Protein AF-A0A4Q3YQG0-F1 (afdb_monomer)

Nearest PDB structures (foldseek):
  3g8z-assembly1_A-2  TM=9.084E-01  e=7.297E-02  Xanthomonas campestris pv. campestris
  3k0z-assembly1_B  TM=8.205E-01  e=4.260E-01  Bacillus cereus ATCC 10987
  6w40-assembly1_B  TM=8.006E-01  e=6.931E-01  synthetic construct
  2k54-assembly1_A  TM=6.071E-01  e=6.137E-01  Agrobacterium fabrum str. C58
  6hnm-assembly1_A  TM=4.731E-01  e=3.143E-01  Streptomyces antibioticus

Secondary structure (DSSP, 8-state):
-EE-SSEEEEEEEEEEEETTEEEEEEEEEEEEEETTEEEEEEEEES-HHHHHHHHS------

Structure (mmCIF, N/CA/C/O backbone):
data_AF-A0A4Q3YQG0-F1
#
_entry.id   AF-A0A4Q3YQG0-F1
#
loop_
_atom_site.group_PDB
_atom_site.id
_atom_site.type_symbol
_atom_site.label_atom_id
_atom_site.label_alt_id
_atom_site.label_comp_id
_atom_site.label_asym_id
_atom_site.label_entity_id
_atom_site.label_seq_id
_atom_site.pdbx_PDB_ins_code
_atom_site.Cartn_x
_atom_site.Cartn_y
_atom_site.Cartn_z
_atom_site.occupancy
_atom_site.B_iso_or_equiv
_atom_site.auth_seq_id
_atom_site.auth_comp_id
_atom_site.auth_asym_id
_atom_site.auth_atom_id
_atom_site.pdbx_PDB_model_num
ATOM 1 N N . ILE A 1 1 ? -0.010 11.355 10.040 1.00 88.94 1 ILE A N 1
ATOM 2 C CA . ILE A 1 1 ? -1.066 10.372 10.379 1.00 88.94 1 ILE A CA 1
ATOM 3 C C . ILE A 1 1 ? -2.340 11.126 10.737 1.00 88.94 1 ILE A C 1
ATOM 5 O O . ILE A 1 1 ? -2.250 12.128 11.437 1.00 88.94 1 ILE A O 1
ATOM 9 N N . LEU A 1 2 ? -3.489 10.684 10.228 1.00 96.12 2 LEU A N 1
ATOM 10 C CA . LEU A 1 2 ? -4.812 11.192 10.601 1.00 96.12 2 LEU A CA 1
ATOM 11 C C . LEU A 1 2 ? -5.584 10.074 11.298 1.00 96.12 2 LEU A C 1
ATOM 13 O O . LEU A 1 2 ? -5.422 8.907 10.948 1.00 96.12 2 LEU A O 1
ATOM 17 N N . LEU A 1 3 ? -6.411 10.420 12.278 1.00 96.75 3 LEU A N 1
ATOM 18 C CA . LEU A 1 3 ? -7.147 9.457 13.094 1.00 96.75 3 LEU A CA 1
ATOM 19 C C . LEU A 1 3 ? -8.637 9.797 13.108 1.00 96.75 3 LEU A C 1
ATOM 21 O O . LEU A 1 3 ? -9.028 10.961 13.064 1.00 96.75 3 LEU A O 1
ATOM 25 N N . SER A 1 4 ? -9.459 8.764 13.221 1.00 94.50 4 SER A N 1
ATOM 26 C CA . SER A 1 4 ? -10.888 8.840 13.517 1.00 94.50 4 SER A CA 1
ATOM 27 C C . SER A 1 4 ? -11.244 7.753 14.537 1.00 94.50 4 SER A C 1
ATOM 29 O O . SER A 1 4 ? -10.375 6.998 14.968 1.00 94.50 4 SER A O 1
ATOM 31 N N . ARG A 1 5 ? -12.523 7.633 14.912 1.00 95.38 5 ARG A N 1
ATOM 32 C CA . ARG A 1 5 ? -12.974 6.639 15.904 1.00 95.38 5 ARG A CA 1
ATOM 33 C C . ARG A 1 5 ? -12.600 5.197 15.537 1.00 95.38 5 ARG A C 1
ATOM 35 O O . ARG A 1 5 ? -12.268 4.423 16.422 1.00 95.38 5 ARG A O 1
ATOM 42 N N . THR A 1 6 ? -12.703 4.843 14.259 1.00 97.19 6 THR A N 1
ATOM 43 C CA . THR A 1 6 ? -12.554 3.458 13.774 1.00 97.19 6 THR A CA 1
ATOM 44 C C . THR A 1 6 ? -11.623 3.359 12.571 1.00 97.19 6 THR A C 1
ATOM 46 O O . THR A 1 6 ? -11.593 2.330 11.909 1.00 97.19 6 THR A O 1
ATOM 49 N N . ASN A 1 7 ? -10.887 4.424 12.241 1.00 97.62 7 ASN A N 1
ATOM 50 C CA . 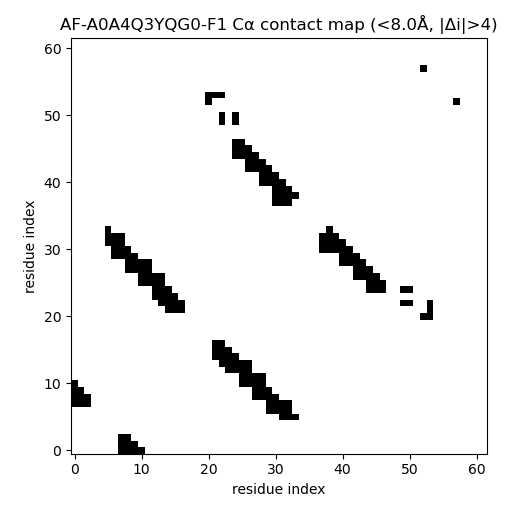ASN A 1 7 ? -9.948 4.416 11.122 1.00 97.62 7 ASN A CA 1
ATOM 51 C C . ASN A 1 7 ? -8.703 5.231 11.443 1.00 97.62 7 ASN A C 1
ATOM 53 O O . ASN A 1 7 ? -8.786 6.235 12.158 1.00 97.62 7 ASN A O 1
ATOM 57 N N . PHE A 1 8 ? -7.592 4.873 10.813 1.00 97.94 8 PHE A N 1
ATOM 58 C CA . PHE A 1 8 ? -6.419 5.729 10.697 1.00 97.94 8 PHE A CA 1
ATOM 59 C C . PHE A 1 8 ? -6.007 5.855 9.232 1.00 97.94 8 PHE A C 1
ATOM 61 O O . PHE A 1 8 ? -6.150 4.912 8.460 1.00 97.94 8 PHE A O 1
ATOM 68 N N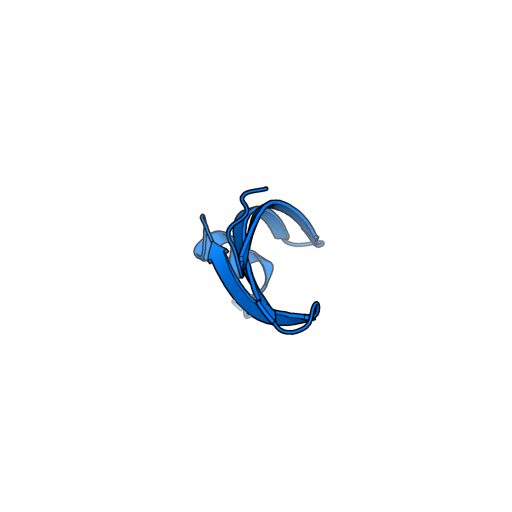 . ALA A 1 9 ? -5.493 7.022 8.856 1.00 98.25 9 ALA A N 1
ATOM 69 C CA . ALA A 1 9 ? -4.937 7.269 7.535 1.00 98.25 9 ALA A CA 1
ATOM 70 C C . ALA A 1 9 ? -3.449 7.615 7.634 1.00 98.25 9 ALA A C 1
ATOM 72 O O . ALA A 1 9 ? -3.024 8.455 8.442 1.00 98.25 9 ALA A O 1
ATOM 73 N N . LEU A 1 10 ? -2.656 6.971 6.787 1.00 97.94 10 LEU A N 1
ATOM 74 C CA . LEU A 1 10 ? -1.231 7.205 6.618 1.00 97.94 10 LEU A CA 1
ATOM 75 C C . LEU A 1 10 ? -1.011 7.888 5.273 1.00 97.94 10 LEU A C 1
ATOM 77 O O . LEU A 1 10 ? -1.356 7.316 4.248 1.00 97.94 10 LEU A O 1
ATOM 81 N N . ALA A 1 11 ? -0.420 9.081 5.283 1.00 97.56 11 ALA A N 1
ATOM 82 C CA . ALA A 1 11 ? 0.206 9.644 4.093 1.00 97.56 11 ALA A CA 1
ATOM 83 C C . ALA A 1 11 ? 1.642 9.117 4.051 1.00 97.56 11 ALA A C 1
ATOM 85 O O . ALA A 1 11 ? 2.376 9.273 5.032 1.00 97.56 11 ALA A O 1
ATOM 86 N N . LEU A 1 12 ? 2.003 8.450 2.963 1.00 97.12 12 LEU A N 1
ATOM 87 C CA . LEU A 1 12 ? 3.274 7.762 2.790 1.00 97.12 12 LEU A CA 1
ATOM 88 C C . LEU A 1 12 ? 3.971 8.273 1.534 1.00 97.12 12 LEU A C 1
ATOM 90 O O . LEU A 1 12 ? 3.330 8.622 0.546 1.00 97.12 12 LEU A O 1
ATOM 94 N N . HIS A 1 13 ? 5.296 8.283 1.596 1.00 97.44 13 HIS A N 1
ATOM 95 C CA . HIS A 1 13 ? 6.171 8.503 0.457 1.00 97.44 13 HIS A CA 1
ATOM 96 C C . HIS A 1 13 ? 6.927 7.199 0.220 1.00 97.44 13 HIS A C 1
ATOM 98 O O . HIS A 1 13 ? 7.874 6.877 0.939 1.00 97.44 13 HIS A O 1
ATOM 104 N N . ASN A 1 14 ? 6.426 6.397 -0.713 1.00 95.94 14 ASN A N 1
ATOM 105 C CA . ASN A 1 14 ? 6.965 5.088 -1.030 1.00 95.94 14 ASN A CA 1
ATOM 106 C C . ASN A 1 14 ? 7.986 5.224 -2.155 1.00 95.94 14 ASN A C 1
ATOM 108 O O . ASN A 1 14 ? 7.639 5.544 -3.289 1.00 95.94 14 ASN A O 1
ATOM 112 N N . THR A 1 15 ? 9.242 4.926 -1.836 1.00 97.12 15 THR A N 1
ATOM 113 C CA . THR A 1 15 ? 10.329 4.887 -2.813 1.00 97.12 15 THR A CA 1
ATOM 114 C C . THR A 1 15 ? 10.876 3.472 -2.932 1.00 97.12 15 THR A C 1
ATOM 116 O O . THR A 1 15 ? 10.942 2.726 -1.952 1.00 97.12 15 THR A O 1
ATOM 119 N N . ALA A 1 16 ? 11.248 3.072 -4.144 1.00 96.44 16 ALA A N 1
ATOM 120 C CA . ALA A 1 16 ? 11.874 1.781 -4.392 1.00 96.44 1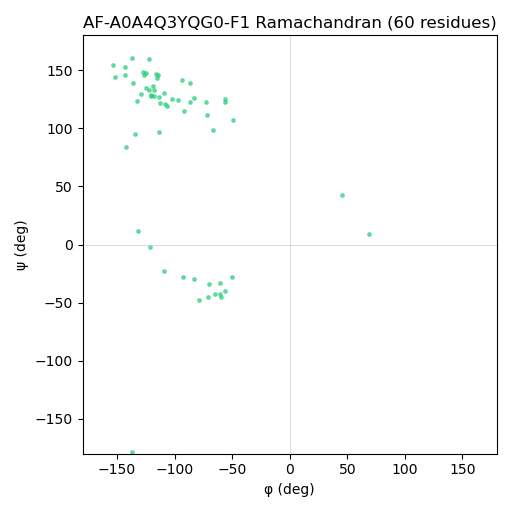6 ALA A CA 1
ATOM 121 C C . ALA A 1 16 ? 12.744 1.830 -5.647 1.00 96.44 16 ALA A C 1
ATOM 123 O O . ALA A 1 16 ? 12.498 2.604 -6.565 1.00 96.44 16 ALA A O 1
ATOM 124 N N . ASN A 1 17 ? 13.750 0.960 -5.700 1.00 95.94 17 ASN A N 1
ATOM 125 C CA . ASN A 1 17 ? 14.625 0.822 -6.858 1.00 95.94 17 ASN A CA 1
ATOM 126 C C . ASN A 1 17 ? 14.704 -0.649 -7.269 1.00 95.94 17 ASN A C 1
ATOM 128 O O . ASN A 1 17 ? 14.985 -1.519 -6.442 1.00 95.94 17 ASN A O 1
ATOM 132 N N . ARG A 1 18 ? 14.489 -0.910 -8.558 1.00 91.25 18 ARG A N 1
ATOM 133 C CA . ARG A 1 18 ? 14.767 -2.172 -9.252 1.00 91.25 18 ARG A CA 1
ATOM 134 C C . ARG A 1 18 ? 15.728 -1.872 -10.406 1.00 91.25 18 ARG A C 1
ATOM 136 O O . ARG A 1 18 ? 15.846 -0.730 -10.831 1.00 91.25 18 ARG A O 1
ATOM 143 N N . SER A 1 19 ? 16.430 -2.881 -10.915 1.00 87.81 19 SER A N 1
ATOM 144 C CA . SER A 1 19 ? 17.455 -2.726 -11.963 1.00 87.81 19 SER A CA 1
ATOM 145 C C . SER A 1 19 ? 17.016 -1.926 -13.199 1.00 87.81 19 SER A C 1
ATOM 147 O O . SER A 1 19 ? 17.854 -1.325 -13.859 1.00 87.81 19 SER A O 1
ATOM 149 N N . ASP A 1 20 ? 15.725 -1.936 -13.516 1.00 90.62 20 ASP A N 1
ATOM 150 C CA . ASP A 1 20 ? 15.110 -1.352 -14.709 1.00 90.62 20 ASP A CA 1
ATOM 151 C C . ASP A 1 20 ? 14.044 -0.285 -14.396 1.00 90.62 20 ASP A C 1
ATOM 153 O O . ASP A 1 20 ? 13.472 0.288 -15.320 1.00 90.62 20 ASP A O 1
ATOM 157 N N . ALA A 1 21 ? 13.748 -0.024 -13.118 1.00 92.94 21 ALA A N 1
ATOM 158 C CA . ALA A 1 21 ? 12.640 0.840 -12.718 1.00 92.94 21 ALA A CA 1
ATOM 159 C C . ALA A 1 21 ? 12.891 1.523 -11.368 1.00 92.94 21 ALA A C 1
ATOM 161 O O . ALA A 1 21 ? 13.436 0.928 -10.438 1.00 92.94 21 ALA A O 1
ATOM 162 N N . VAL A 1 22 ? 12.426 2.764 -11.248 1.00 95.50 22 VAL A N 1
ATOM 163 C CA . VAL A 1 22 ? 12.431 3.545 -10.006 1.00 95.50 22 VAL A CA 1
ATOM 164 C C . VAL A 1 22 ? 10.989 3.871 -9.650 1.00 95.50 22 VAL A C 1
ATOM 166 O O . VAL A 1 22 ? 10.206 4.229 -10.528 1.00 95.50 22 VAL A O 1
ATOM 169 N N . LEU A 1 23 ? 10.648 3.721 -8.375 1.00 97.00 23 LEU A N 1
ATOM 170 C CA . LEU A 1 23 ? 9.391 4.173 -7.802 1.00 97.00 23 LEU A CA 1
ATOM 171 C C . LEU A 1 23 ? 9.674 5.361 -6.891 1.00 97.00 23 LEU A C 1
ATOM 173 O O . LEU A 1 23 ? 10.534 5.275 -6.013 1.00 97.00 23 LEU A O 1
ATOM 177 N N . ASP A 1 24 ? 8.912 6.425 -7.085 1.00 96.88 24 ASP A N 1
ATOM 178 C CA . ASP A 1 24 ? 8.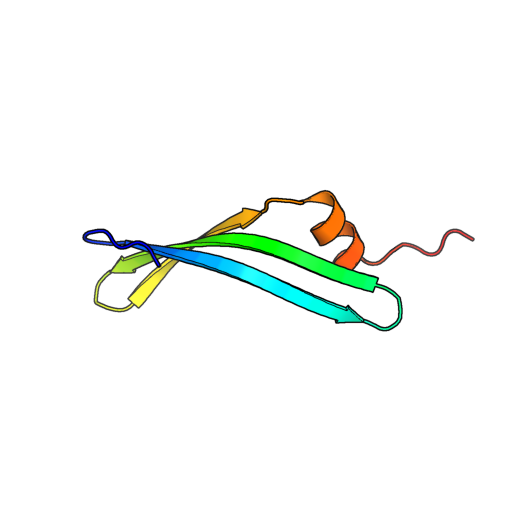911 7.614 -6.248 1.00 96.88 24 ASP A CA 1
ATOM 179 C C . ASP A 1 24 ? 7.466 8.115 -6.140 1.00 96.88 24 ASP A C 1
ATOM 181 O O . ASP A 1 24 ? 7.018 8.910 -6.960 1.00 96.88 24 ASP A O 1
ATOM 185 N N . GLU A 1 25 ? 6.698 7.545 -5.206 1.00 97.56 25 GLU A N 1
ATOM 186 C CA . GLU A 1 25 ? 5.241 7.708 -5.158 1.00 97.56 25 GLU A CA 1
ATOM 187 C C . GLU A 1 25 ? 4.752 8.244 -3.812 1.00 97.56 25 GLU A C 1
ATOM 189 O O . GLU A 1 25 ? 5.116 7.745 -2.742 1.00 97.56 25 GLU A O 1
ATOM 194 N N . TYR A 1 26 ? 3.846 9.219 -3.865 1.00 97.69 26 TYR A N 1
ATOM 195 C CA . TYR A 1 26 ? 3.091 9.678 -2.703 1.00 97.69 26 TYR A CA 1
ATOM 196 C C . TYR A 1 26 ? 1.721 9.006 -2.682 1.00 97.69 26 TYR A C 1
ATOM 198 O O . TYR A 1 26 ? 0.942 9.127 -3.618 1.00 97.69 26 TYR A O 1
ATOM 206 N N . LEU A 1 27 ? 1.385 8.327 -1.589 1.00 97.56 27 LEU A N 1
ATOM 207 C CA . LEU A 1 27 ? 0.105 7.634 -1.464 1.00 97.56 27 LEU A CA 1
ATOM 208 C C . LEU A 1 27 ? -0.533 7.846 -0.099 1.00 97.56 27 LEU A C 1
ATOM 210 O O . LEU A 1 27 ? 0.123 8.210 0.878 1.00 97.56 27 LEU A O 1
ATOM 214 N N . SER A 1 28 ? -1.838 7.607 -0.029 1.00 98.12 28 SER A N 1
ATOM 215 C CA . SER A 1 28 ? -2.570 7.563 1.233 1.00 98.12 28 SER A CA 1
ATOM 216 C C . SER A 1 28 ? -3.173 6.187 1.447 1.00 98.12 28 SER A C 1
ATOM 218 O O . SER A 1 28 ? -3.902 5.698 0.595 1.00 98.12 28 SER A O 1
ATOM 220 N N . THR A 1 29 ? -2.919 5.582 2.602 1.00 98.19 29 THR A N 1
ATOM 221 C CA . THR A 1 29 ? -3.545 4.318 3.003 1.00 98.19 29 THR A CA 1
ATOM 222 C C . THR A 1 29 ? -4.473 4.564 4.180 1.00 98.19 29 THR A C 1
ATOM 224 O O . THR A 1 29 ? -4.031 5.047 5.225 1.00 98.19 29 THR A O 1
ATOM 227 N N . VAL A 1 30 ? -5.750 4.231 4.018 1.00 98.31 30 VAL A N 1
ATOM 228 C CA . VAL A 1 30 ? -6.765 4.273 5.070 1.00 98.31 30 VAL A CA 1
ATOM 229 C C . VAL A 1 30 ? -7.010 2.857 5.566 1.00 98.31 30 VAL A C 1
ATOM 231 O O . VAL A 1 30 ? -7.326 1.957 4.793 1.00 98.31 30 VAL A O 1
ATOM 234 N N . CYS A 1 31 ? -6.874 2.670 6.872 1.00 98.56 31 CYS A N 1
ATOM 235 C CA . CYS A 1 31 ? -7.123 1.406 7.540 1.00 98.56 31 CYS A CA 1
ATOM 236 C C . CYS A 1 31 ? -8.337 1.543 8.451 1.00 98.56 31 CYS A C 1
ATOM 238 O O . CYS A 1 31 ? -8.352 2.420 9.320 1.00 98.56 31 CYS A O 1
ATOM 240 N N . SER A 1 32 ? -9.313 0.650 8.306 1.00 98.50 32 SER A N 1
ATOM 241 C CA . SER A 1 32 ? -10.389 0.484 9.285 1.00 98.50 32 SER A CA 1
ATOM 242 C C . SER A 1 32 ? -9.953 -0.479 10.380 1.00 98.50 32 SER A C 1
ATOM 244 O O . SER A 1 32 ? -9.309 -1.492 10.101 1.00 98.50 32 SER A O 1
ATOM 246 N N . VAL A 1 33 ? -10.297 -0.156 11.625 1.00 97.94 33 VAL A N 1
ATOM 247 C CA . VAL A 1 33 ? -9.945 -0.934 12.812 1.00 97.94 33 VAL A CA 1
ATOM 248 C C . VAL A 1 33 ? -11.208 -1.371 13.538 1.00 97.94 33 VAL A C 1
ATOM 250 O O . VAL A 1 33 ? -12.053 -0.538 13.869 1.00 97.94 33 VAL A O 1
ATOM 253 N N . ASP A 1 34 ? -11.291 -2.666 13.821 1.00 97.56 34 ASP A N 1
ATOM 254 C CA . ASP A 1 34 ? -12.302 -3.279 14.679 1.00 97.56 34 ASP A CA 1
ATOM 255 C C . ASP A 1 34 ? -11.624 -4.288 15.615 1.00 97.56 34 ASP A C 1
ATOM 257 O O . ASP A 1 34 ? -10.686 -4.975 15.213 1.00 97.56 34 ASP A O 1
ATOM 261 N N . ASP A 1 35 ? -12.037 -4.312 16.883 1.00 96.44 35 ASP A N 1
ATOM 262 C CA . ASP A 1 35 ? -11.417 -5.119 17.952 1.00 96.44 35 ASP A CA 1
ATOM 263 C C . ASP A 1 35 ? -9.868 -5.057 17.980 1.00 96.44 35 ASP A C 1
ATOM 265 O O . ASP A 1 35 ? -9.154 -6.056 18.077 1.00 96.44 35 ASP A O 1
ATOM 269 N N . GLY A 1 36 ? -9.318 -3.849 17.802 1.00 95.25 36 GLY A N 1
ATOM 270 C CA 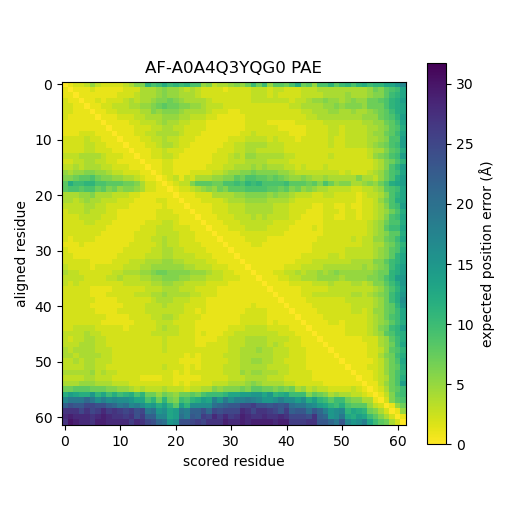. GLY A 1 36 ? -7.869 -3.609 17.788 1.00 95.25 36 GLY A CA 1
ATOM 271 C C . GLY A 1 36 ? -7.122 -4.197 16.582 1.00 95.25 36 GLY A C 1
ATOM 272 O O . GLY A 1 36 ? -5.891 -4.176 16.562 1.00 95.25 36 GLY A O 1
ATOM 273 N N . ARG A 1 37 ? -7.831 -4.705 15.568 1.00 97.69 37 ARG A N 1
ATOM 274 C CA . ARG A 1 37 ? -7.264 -5.295 14.349 1.00 97.69 37 ARG A CA 1
ATOM 275 C C . ARG A 1 37 ? -7.651 -4.486 13.122 1.00 97.69 37 ARG A C 1
ATOM 277 O O . ARG A 1 37 ? -8.746 -3.944 13.044 1.00 97.69 37 ARG A O 1
ATOM 284 N N . ILE A 1 38 ? -6.758 -4.439 12.137 1.00 98.25 38 ILE A N 1
ATOM 285 C CA . ILE A 1 38 ? -7.076 -3.868 10.826 1.00 98.25 38 ILE A CA 1
ATOM 286 C C . ILE A 1 38 ? -8.001 -4.844 10.094 1.00 98.25 38 ILE A C 1
ATOM 288 O O . ILE A 1 38 ? -7.635 -6.001 9.893 1.00 98.25 38 ILE A O 1
ATOM 292 N N . THR A 1 39 ? -9.184 -4.381 9.701 1.00 98.44 39 THR A N 1
ATOM 293 C CA . THR A 1 39 ? -10.197 -5.188 8.997 1.00 98.44 39 THR A CA 1
ATOM 294 C C . THR A 1 39 ? -10.362 -4.801 7.534 1.00 98.44 39 THR A C 1
ATOM 296 O O . THR A 1 39 ? -10.797 -5.621 6.728 1.00 98.44 39 THR A O 1
ATOM 299 N N . HIS A 1 40 ? -9.982 -3.577 7.172 1.00 98.50 40 HIS A N 1
ATOM 300 C CA . HIS A 1 40 ? -9.989 -3.097 5.797 1.00 98.50 40 HIS A CA 1
ATOM 301 C C . HIS A 1 40 ? -8.794 -2.182 5.546 1.00 98.50 40 HIS A C 1
ATOM 303 O O . HIS A 1 40 ? -8.379 -1.447 6.445 1.00 98.50 40 HIS A O 1
ATOM 309 N N . ILE A 1 41 ? -8.258 -2.239 4.329 1.00 98.38 41 ILE A N 1
ATOM 310 C CA . ILE A 1 41 ? -7.179 -1.380 3.848 1.00 98.38 41 ILE A CA 1
ATOM 311 C C . ILE A 1 41 ? -7.593 -0.873 2.471 1.00 98.38 41 ILE A C 1
ATOM 313 O O . ILE A 1 41 ? -7.839 -1.675 1.572 1.00 98.38 41 ILE A O 1
ATOM 317 N N . GLU A 1 42 ? -7.626 0.443 2.314 1.00 98.38 42 GLU A N 1
ATOM 318 C CA . GLU A 1 42 ? -7.817 1.112 1.031 1.00 98.38 42 GLU A CA 1
ATOM 319 C C . GLU A 1 42 ? -6.629 2.041 0.771 1.00 98.38 42 GLU A C 1
ATOM 321 O O . GLU A 1 42 ? -6.214 2.792 1.657 1.00 98.38 42 GLU A O 1
ATOM 326 N N . THR A 1 43 ? -6.064 1.982 -0.434 1.00 97.50 43 THR A N 1
ATOM 327 C CA . THR A 1 43 ? -4.900 2.785 -0.821 1.00 97.50 43 THR A CA 1
ATOM 328 C C . THR A 1 43 ? -5.237 3.660 -2.019 1.00 97.50 43 THR A C 1
ATOM 330 O O . THR A 1 43 ? -5.686 3.176 -3.054 1.00 97.50 43 THR A O 1
ATOM 333 N N . PHE A 1 44 ? -4.961 4.950 -1.872 1.00 97.25 44 PHE A N 1
ATOM 334 C CA . PHE A 1 44 ? -5.130 5.985 -2.878 1.00 97.25 44 PHE A CA 1
ATOM 335 C C . PHE A 1 44 ? -3.755 6.387 -3.401 1.00 97.25 44 PHE A C 1
ATOM 337 O O . PHE A 1 44 ? -2.907 6.841 -2.630 1.00 97.25 44 PHE A O 1
ATOM 344 N N . LEU A 1 45 ? -3.552 6.200 -4.701 1.00 97.00 45 LEU A N 1
ATOM 345 C CA . LEU A 1 45 ? -2.312 6.522 -5.404 1.00 97.00 45 LEU A CA 1
ATOM 346 C C . LEU A 1 45 ? -2.402 7.930 -5.999 1.00 97.00 45 LEU A C 1
ATOM 348 O O . LEU A 1 45 ? -3.463 8.321 -6.492 1.00 97.00 45 LEU A O 1
ATOM 352 N N . SER A 1 46 ? -1.299 8.672 -5.955 1.00 97.06 46 SER A N 1
ATOM 353 C CA . SER A 1 46 ? -1.146 9.934 -6.678 1.00 97.06 46 SER A CA 1
ATOM 354 C C . SER A 1 46 ? -0.724 9.721 -8.132 1.00 97.06 46 SER A C 1
ATOM 356 O O . SER A 1 46 ? -1.143 10.493 -8.994 1.00 97.06 46 SER A O 1
ATOM 358 N N . ASP A 1 47 ? 0.017 8.642 -8.411 1.00 96.81 47 ASP A N 1
ATOM 359 C CA . ASP A 1 47 ? 0.480 8.264 -9.745 1.00 96.81 47 ASP A CA 1
ATOM 360 C C . ASP A 1 47 ? 0.265 6.764 -10.023 1.00 96.81 47 ASP A C 1
ATOM 362 O O . ASP A 1 47 ? 1.073 5.887 -9.702 1.00 96.81 47 ASP A O 1
ATOM 366 N N . VAL A 1 48 ? -0.861 6.458 -10.672 1.00 95.81 48 VAL A N 1
ATOM 367 C CA . VAL A 1 48 ? -1.202 5.090 -11.091 1.00 95.81 48 VAL A CA 1
ATOM 368 C C . VAL A 1 48 ? -0.302 4.611 -12.236 1.00 95.81 48 VAL A C 1
ATOM 370 O O . VAL A 1 48 ? 0.017 3.422 -12.308 1.00 95.81 48 VAL A O 1
ATOM 373 N N . GLU A 1 49 ? 0.116 5.503 -13.137 1.00 95.19 49 GLU A N 1
ATOM 374 C CA . GLU A 1 49 ? 0.948 5.135 -14.286 1.00 95.19 49 GLU A CA 1
ATOM 375 C C . GLU A 1 49 ? 2.368 4.780 -13.839 1.00 95.19 49 GLU A C 1
ATOM 377 O O . GLU A 1 49 ? 2.876 3.730 -14.238 1.00 95.19 49 GLU A O 1
ATOM 382 N N . GLY A 1 50 ? 2.973 5.579 -12.956 1.00 94.12 50 GLY A N 1
ATOM 383 C CA . GLY A 1 50 ? 4.276 5.303 -12.347 1.00 94.12 50 GLY A CA 1
ATOM 384 C C . GLY A 1 50 ? 4.283 4.006 -11.536 1.00 94.12 50 GLY A C 1
ATOM 385 O O . GLY A 1 50 ? 5.185 3.176 -11.687 1.00 94.12 50 GLY A O 1
ATOM 386 N N . MET A 1 51 ? 3.223 3.757 -10.759 1.00 95.50 51 MET A N 1
ATOM 387 C CA . MET A 1 51 ? 3.032 2.478 -10.068 1.00 95.50 51 MET A CA 1
ATOM 388 C C . MET A 1 51 ? 2.968 1.302 -11.051 1.00 95.50 51 MET A C 1
ATOM 390 O O . MET A 1 51 ? 3.643 0.289 -10.853 1.00 95.50 51 MET A O 1
ATOM 394 N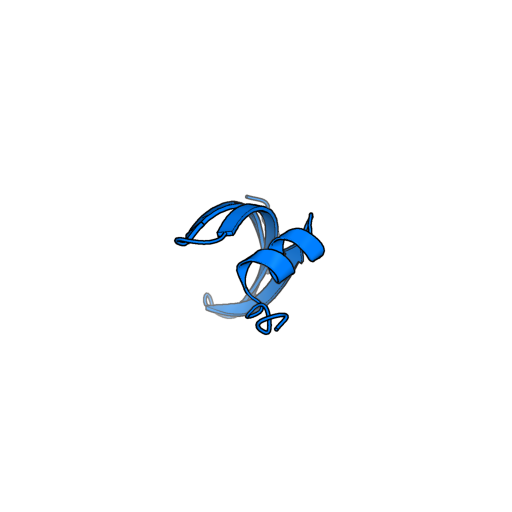 N . ASN A 1 52 ? 2.217 1.429 -12.146 1.00 94.69 52 ASN A N 1
ATOM 395 C CA . ASN A 1 52 ? 2.149 0.382 -13.165 1.00 94.69 52 ASN A CA 1
ATOM 396 C C . ASN A 1 52 ? 3.491 0.173 -13.872 1.00 94.69 52 ASN A C 1
ATOM 398 O O . ASN A 1 52 ? 3.898 -0.970 -14.063 1.00 94.69 52 ASN A O 1
ATOM 402 N N . ALA A 1 53 ? 4.204 1.245 -14.218 1.00 93.06 53 ALA A N 1
ATOM 403 C CA . ALA A 1 53 ? 5.517 1.165 -14.851 1.00 93.06 53 ALA A CA 1
ATOM 404 C C . ALA A 1 53 ? 6.542 0.432 -13.970 1.00 93.06 53 ALA A C 1
ATOM 406 O O . ALA A 1 53 ? 7.403 -0.280 -14.493 1.00 93.06 53 ALA A O 1
ATOM 407 N N . PHE A 1 54 ? 6.428 0.566 -12.645 1.00 94.56 54 PHE A N 1
ATOM 408 C CA . PHE A 1 54 ? 7.274 -0.144 -11.693 1.00 94.56 54 PHE A CA 1
ATOM 409 C C . PHE A 1 54 ? 6.847 -1.608 -11.486 1.00 94.56 54 PHE A C 1
ATOM 411 O O . PHE A 1 54 ? 7.690 -2.507 -11.521 1.00 94.56 54 PHE A O 1
ATOM 418 N N . PHE A 1 55 ? 5.558 -1.890 -11.268 1.00 92.88 55 PHE A N 1
ATOM 419 C CA . PHE A 1 55 ? 5.096 -3.224 -10.851 1.00 92.88 55 PHE A CA 1
ATOM 420 C C . PHE A 1 55 ? 4.688 -4.163 -11.990 1.00 92.88 55 PHE A C 1
ATOM 422 O O . PHE A 1 55 ? 4.795 -5.380 -11.827 1.00 92.88 55 PHE A O 1
ATOM 429 N N . VAL A 1 56 ? 4.230 -3.647 -13.131 1.00 91.25 56 VAL A N 1
ATOM 430 C CA . VAL A 1 56 ? 3.786 -4.484 -14.252 1.00 91.25 56 VAL A CA 1
ATOM 431 C C . VAL A 1 56 ? 5.004 -4.903 -15.080 1.00 91.25 56 VAL A C 1
ATOM 433 O O . VAL A 1 56 ? 5.762 -4.038 -15.524 1.00 91.25 56 VAL A O 1
ATOM 436 N N . PRO A 1 57 ? 5.217 -6.211 -15.328 1.00 80.75 57 PRO A N 1
ATOM 437 C CA . PRO A 1 57 ? 6.273 -6.664 -16.223 1.00 80.75 57 PRO A CA 1
ATOM 438 C C . PRO A 1 57 ? 6.111 -6.019 -17.600 1.00 80.75 57 PRO A C 1
ATOM 440 O O . PRO A 1 57 ? 5.077 -6.176 -18.252 1.00 80.75 57 PRO A O 1
ATOM 443 N N . GLN A 1 58 ? 7.135 -5.306 -18.061 1.00 69.25 58 GLN A N 1
ATOM 444 C CA . GLN A 1 58 ? 7.134 -4.791 -19.421 1.00 69.25 58 GLN A CA 1
ATOM 445 C C . GLN A 1 58 ? 7.346 -5.975 -20.364 1.00 69.25 58 GLN A C 1
ATOM 447 O O . GLN A 1 58 ? 8.412 -6.589 -20.373 1.00 69.25 58 GLN A O 1
ATOM 452 N N . ALA A 1 59 ? 6.317 -6.339 -21.134 1.00 67.69 59 ALA A N 1
ATOM 453 C CA . ALA A 1 59 ? 6.474 -7.337 -22.181 1.00 67.69 59 ALA A CA 1
ATOM 454 C C . ALA A 1 59 ? 7.589 -6.864 -23.122 1.00 67.69 59 ALA A C 1
ATOM 456 O O . ALA A 1 59 ? 7.537 -5.736 -23.619 1.00 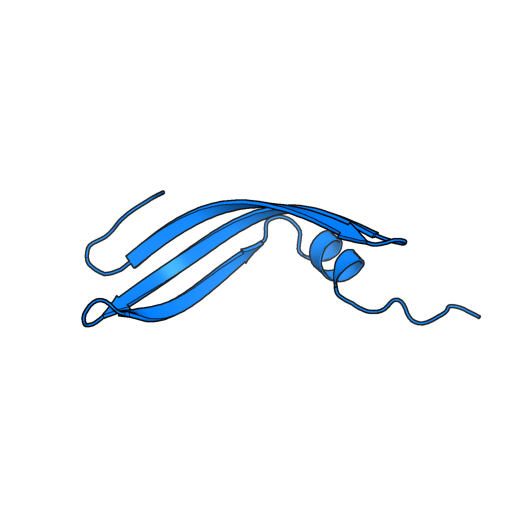67.69 59 ALA A O 1
ATOM 457 N N . HIS A 1 60 ? 8.603 -7.709 -23.329 1.00 57.94 60 HIS A N 1
ATOM 458 C CA . HIS A 1 60 ? 9.677 -7.453 -24.279 1.00 57.94 60 HIS A CA 1
ATOM 4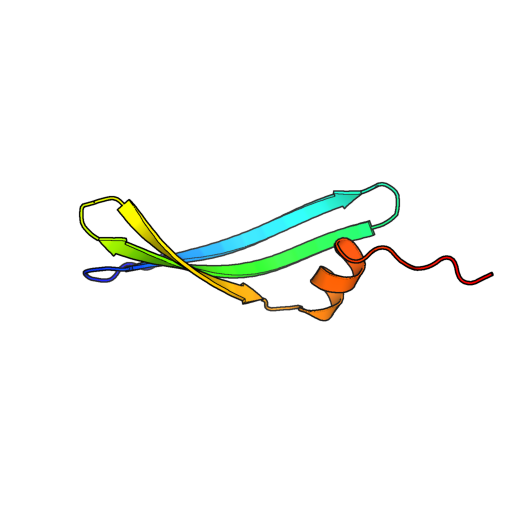59 C C . HIS A 1 60 ? 9.060 -7.047 -25.622 1.00 57.94 60 HIS A C 1
ATOM 461 O O . HIS A 1 60 ? 8.496 -7.884 -26.325 1.00 57.94 60 HIS A O 1
ATOM 467 N N . ARG A 1 61 ? 9.154 -5.760 -25.977 1.00 54.59 61 ARG A N 1
ATOM 468 C CA . ARG A 1 61 ? 9.014 -5.343 -27.370 1.00 54.59 61 ARG A CA 1
ATOM 469 C C . ARG A 1 61 ? 10.220 -5.927 -28.099 1.00 54.59 61 ARG A C 1
ATOM 471 O O . ARG A 1 61 ? 11.327 -5.412 -27.949 1.00 54.59 61 ARG A O 1
ATOM 478 N N . GLN A 1 62 ? 10.000 -7.057 -28.762 1.00 40.50 62 GLN A N 1
ATOM 479 C CA . GLN A 1 62 ? 10.847 -7.528 -29.854 1.00 40.50 62 GLN A CA 1
ATOM 480 C C . GLN A 1 62 ? 10.542 -6.711 -31.107 1.00 40.50 62 GLN A C 1
ATOM 482 O O . GLN A 1 62 ? 9.354 -6.354 -31.291 1.00 40.50 62 GLN A O 1
#

Sequence (62 aa):
ILLSRTNFALALHNTANRSDAVLDEYLSTVCSVDDGRITHIETFLSDVEGMNAFFVPQAHRQ

Foldseek 3Di:
DADDPFKDKDFDFDWDDDPQATDGWTKMWMFGHDPNDTPDIDIGTPDPPNVCVVPPDDDDPD

Solvent-accessible surface area (backbone atoms only — not co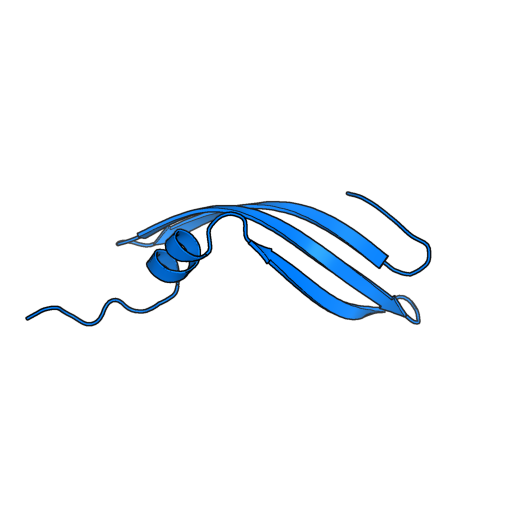mparable to full-atom values): 3845 Å² total; per-residue (Å²): 119,48,80,57,98,47,34,40,35,40,76,45,77,52,69,49,80,53,102,90,37,67,41,82,41,53,35,36,39,39,33,34,46,56,96,94,34,79,77,44,78,50,75,48,70,74,50,66,65,56,51,41,65,54,72,49,82,78,75,82,85,124

pLDDT: mean 92.82, std 11.15, range [40.5, 98.56]

Mean predicted aligned error: 4.5 Å

Radius of gyration: 15.38 Å; Cα contacts (8 Å, |Δi|>4): 95; chains: 1; bounding box: 30×19×48 Å